Protein AF-A0A2G9T5P7-F1 (afdb_monomer)

Organism: Teladorsagia circumcincta (NCBI:txid45464)

Secondary structure (DSSP, 8-state):
-HHHHHHHHHHSS-TTT--SEEEEESEETTTTSEEPPTTHHHHHHHHHHTTT-EEEEE-TTTTTTTTSS-SSTT-

Radius of gyration: 13.19 Å; Cα contacts (8 Å, |Δi|>4): 101; chains: 1; bounding box: 23×23×36 Å

Foldseek 3Di:
DQVVLLVCQVPVDDQVQTDQEDEDELQDDVVPRHHDDPCSLVVSQVSRVVSVHHYHYDQVPPACCNVVPDRGSND

InterPro domains:
  IPR005814 Aminotransferase class-III [PF00202] (20-71)
  IPR015421 Pyridoxal phosphate-dependent transferase, major domain [G3DSA:3.40.640.10] (2-71)
  IPR015424 Pyridoxal phosphate-dependent transferase [SSF53383] (17-72)

Nearest PDB structures (foldseek):
  6tor-assembly1_A  TM=8.053E-01  e=2.660E-04  Homo sapiens
  6tor-assembly1_B  TM=8.053E-01  e=2.660E-04  Homo sapiens
  8cpl-assembly1_C  TM=9.061E-01  e=8.994E-03  Escherichia coli
  5jch-assembly2_B  TM=5.197E-01  e=3.797E+00  Gallus gallus
  5jch-assembly1_A  TM=5.198E-01  e=3.797E+00  Gallus gallus

Structure (mmCIF, N/CA/C/O backbone):
data_AF-A0A2G9T5P7-F1
#
_entry.id   AF-A0A2G9T5P7-F1
#
loop_
_atom_site.group_PDB
_atom_site.id
_atom_site.type_symbol
_atom_site.label_atom_id
_atom_site.label_alt_id
_atom_site.label_comp_id
_atom_site.label_asym_id
_atom_site.label_entity_id
_atom_site.label_seq_id
_atom_site.pdbx_PDB_ins_code
_atom_site.Cartn_x
_atom_site.Cartn_y
_atom_site.Cartn_z
_atom_site.occupancy
_atom_site.B_iso_or_equiv
_atom_site.auth_seq_id
_atom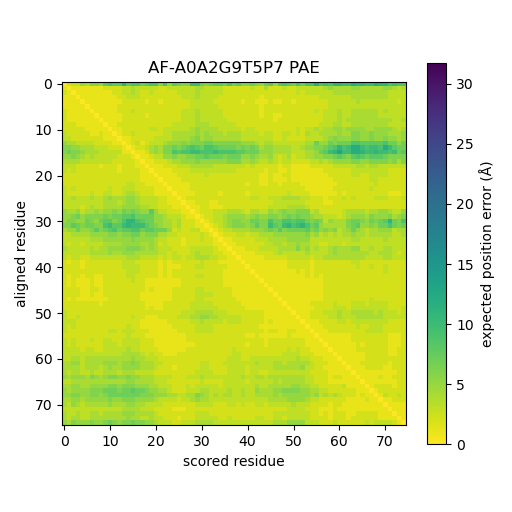_site.auth_comp_id
_atom_site.auth_asym_id
_atom_site.auth_atom_id
_atom_site.pdbx_PDB_model_num
ATOM 1 N N . TYR A 1 1 ? -1.893 11.864 -5.256 1.00 84.25 1 TYR A N 1
ATOM 2 C CA . TYR A 1 1 ? -1.315 10.610 -4.734 1.00 84.25 1 TYR A CA 1
ATOM 3 C C . TYR A 1 1 ? -1.456 9.458 -5.721 1.00 84.25 1 TYR A C 1
ATOM 5 O O . TYR A 1 1 ? -0.460 9.128 -6.342 1.00 84.25 1 TYR A O 1
ATOM 13 N N . MET A 1 2 ? -2.653 8.900 -5.964 1.00 94.19 2 MET A N 1
ATOM 14 C CA . MET A 1 2 ? -2.780 7.688 -6.804 1.00 94.19 2 MET A CA 1
ATOM 15 C C . MET A 1 2 ? -2.262 7.847 -8.244 1.00 94.19 2 MET A C 1
ATOM 17 O O . MET A 1 2 ? -1.502 7.004 -8.694 1.00 94.19 2 MET A O 1
ATOM 21 N N . ARG A 1 3 ? -2.601 8.939 -8.950 1.00 95.38 3 ARG A N 1
ATOM 22 C CA . ARG A 1 3 ? -2.120 9.163 -10.330 1.00 95.38 3 ARG A CA 1
ATOM 23 C C . ARG A 1 3 ? -0.592 9.124 -10.425 1.00 95.38 3 ARG A C 1
ATOM 25 O O . ARG A 1 3 ? -0.050 8.429 -11.268 1.00 95.38 3 ARG A O 1
ATOM 32 N N . GLN A 1 4 ? 0.079 9.835 -9.522 1.00 95.38 4 GLN A N 1
ATOM 33 C CA . GLN A 1 4 ? 1.538 9.868 -9.461 1.00 95.38 4 GLN A CA 1
ATOM 34 C C . GLN A 1 4 ? 2.114 8.484 -9.144 1.00 95.38 4 GLN A C 1
ATOM 36 O O . GLN A 1 4 ? 3.079 8.068 -9.767 1.00 95.38 4 GLN A O 1
ATOM 41 N N . PHE A 1 5 ? 1.493 7.743 -8.223 1.00 96.06 5 PHE A N 1
ATOM 42 C CA . PHE A 1 5 ? 1.898 6.374 -7.912 1.00 96.06 5 PHE A CA 1
ATOM 43 C C . PHE A 1 5 ? 1.807 5.455 -9.144 1.00 96.06 5 PHE A C 1
ATOM 45 O O . PHE A 1 5 ? 2.726 4.692 -9.425 1.00 96.06 5 PHE A O 1
ATOM 52 N N . GLU A 1 6 ? 0.729 5.559 -9.925 1.00 95.19 6 GLU A N 1
ATOM 53 C CA . GLU A 1 6 ? 0.571 4.801 -11.173 1.00 95.19 6 GLU A CA 1
ATOM 54 C C . GLU A 1 6 ? 1.571 5.220 -12.257 1.00 95.19 6 GLU A C 1
ATOM 56 O O . GLU A 1 6 ? 2.030 4.369 -13.021 1.00 95.19 6 GLU A O 1
ATOM 61 N N . GLU A 1 7 ? 1.906 6.510 -12.336 1.00 96.06 7 GLU A N 1
ATOM 62 C CA . GLU A 1 7 ? 2.940 7.036 -13.234 1.00 96.06 7 GLU A CA 1
ATOM 63 C C . GLU A 1 7 ? 4.321 6.483 -12.865 1.00 96.06 7 GLU A C 1
ATOM 65 O O . GLU A 1 7 ? 4.981 5.925 -13.738 1.00 96.06 7 GLU A O 1
ATOM 70 N N . THR A 1 8 ? 4.702 6.517 -11.584 1.00 95.50 8 THR A N 1
ATOM 71 C CA . THR A 1 8 ? 5.929 5.886 -11.066 1.00 95.50 8 THR A CA 1
ATOM 72 C C . THR A 1 8 ? 5.972 4.405 -11.416 1.00 95.50 8 THR A C 1
ATOM 74 O O . THR A 1 8 ? 6.933 3.932 -12.016 1.00 95.50 8 THR A O 1
ATOM 77 N N . LEU A 1 9 ? 4.891 3.663 -11.145 1.00 94.69 9 LEU A N 1
ATOM 78 C CA . LEU A 1 9 ? 4.831 2.256 -11.531 1.00 94.69 9 LEU A CA 1
ATOM 79 C C . LEU A 1 9 ? 5.036 2.070 -13.037 1.00 94.69 9 LEU A C 1
ATOM 81 O O . LEU A 1 9 ? 5.708 1.128 -13.448 1.00 94.69 9 LEU A O 1
ATOM 85 N N . ARG A 1 10 ? 4.455 2.942 -13.871 1.00 94.00 10 ARG A N 1
ATOM 86 C CA . ARG A 1 10 ? 4.529 2.851 -15.335 1.00 94.00 10 ARG A CA 1
ATOM 87 C C . ARG A 1 10 ? 5.905 3.170 -15.896 1.00 94.00 10 ARG A C 1
ATOM 89 O O . ARG A 1 10 ? 6.281 2.512 -16.862 1.00 94.00 10 ARG A O 1
ATOM 96 N N . HIS A 1 11 ? 6.594 4.156 -15.343 1.00 95.81 11 HIS A N 1
ATOM 97 C CA . HIS A 1 11 ? 7.768 4.741 -15.982 1.00 95.81 11 HIS A CA 1
ATOM 98 C C . HIS A 1 11 ? 9.089 4.368 -15.308 1.00 95.81 11 HIS A C 1
ATOM 100 O O . HIS A 1 11 ? 10.110 4.356 -15.991 1.00 95.81 11 HIS A O 1
ATOM 106 N N . ASP A 1 12 ? 9.065 3.971 -14.035 1.00 95.81 12 ASP A N 1
ATOM 107 C CA . ASP A 1 12 ? 10.295 3.774 -13.258 1.00 95.81 12 ASP A CA 1
ATOM 108 C C . ASP A 1 12 ? 10.708 2.292 -13.158 1.00 95.81 12 ASP A C 1
ATOM 110 O O . ASP A 1 12 ? 11.762 1.975 -12.611 1.00 95.81 12 ASP A O 1
ATOM 114 N N . PHE A 1 13 ? 9.909 1.370 -13.715 1.00 94.69 13 PHE A N 1
ATOM 115 C CA . PHE A 1 13 ? 10.172 -0.074 -13.681 1.00 94.69 13 PHE A CA 1
ATOM 116 C C . PHE A 1 13 ? 10.154 -0.708 -15.079 1.00 94.69 13 PHE A C 1
ATOM 118 O O . PHE A 1 13 ? 9.310 -0.344 -15.905 1.00 94.69 13 PHE A O 1
ATOM 125 N N . PRO A 1 14 ? 11.009 -1.717 -15.347 1.00 92.75 14 PRO A N 1
ATOM 126 C CA . PRO A 1 14 ? 10.956 -2.462 -16.599 1.00 92.75 14 PRO A CA 1
ATOM 127 C C . PRO A 1 14 ? 9.599 -3.145 -16.780 1.00 92.75 14 PRO A C 1
ATOM 129 O O . PRO A 1 14 ? 9.120 -3.840 -15.884 1.00 92.75 14 PRO A O 1
ATOM 132 N N . ALA A 1 15 ? 9.006 -3.018 -17.969 1.00 85.75 15 ALA A N 1
ATOM 133 C CA . ALA A 1 15 ? 7.710 -3.629 -18.272 1.00 85.75 15 ALA A CA 1
ATOM 134 C C . ALA A 1 15 ? 7.716 -5.166 -18.142 1.00 85.75 15 ALA A C 1
ATOM 136 O O . ALA A 1 15 ? 6.679 -5.753 -17.855 1.00 85.75 15 ALA A O 1
ATOM 137 N N . ALA A 1 16 ? 8.876 -5.805 -18.337 1.00 89.56 16 ALA A N 1
ATOM 138 C CA . ALA A 1 16 ? 9.025 -7.257 -18.274 1.00 89.56 16 ALA A CA 1
ATOM 139 C C . ALA A 1 16 ? 9.043 -7.823 -16.844 1.00 89.56 16 ALA A C 1
ATOM 141 O O . ALA A 1 16 ? 8.651 -8.969 -16.650 1.00 89.56 16 ALA A O 1
ATOM 142 N N . THR A 1 17 ? 9.514 -7.052 -15.857 1.00 91.19 17 THR A N 1
ATOM 143 C CA . THR A 1 17 ? 9.751 -7.558 -14.491 1.00 91.19 17 THR A CA 1
ATOM 144 C C . THR A 1 17 ? 8.959 -6.823 -13.417 1.00 91.19 17 THR A C 1
ATOM 146 O O . THR A 1 17 ? 8.689 -7.410 -12.377 1.00 91.19 17 THR A O 1
ATOM 149 N N . GLY A 1 18 ? 8.582 -5.561 -13.645 1.00 94.56 18 GLY A N 1
ATOM 150 C CA . GLY A 1 18 ? 7.873 -4.755 -12.654 1.00 94.56 18 GLY A CA 1
ATOM 151 C C . GLY A 1 18 ? 8.700 -4.441 -11.393 1.00 94.56 18 GLY A C 1
ATOM 152 O O . GLY A 1 18 ? 9.918 -4.645 -11.374 1.00 94.56 18 GLY A O 1
ATOM 153 N N . PRO A 1 19 ? 8.055 -3.881 -10.352 1.00 96.50 19 PRO A N 1
ATOM 154 C CA . PRO A 1 19 ? 8.663 -3.666 -9.042 1.00 96.50 19 PRO A CA 1
ATOM 155 C C . PRO A 1 19 ? 8.737 -4.968 -8.234 1.00 96.50 19 PRO A C 1
ATOM 157 O O . PRO A 1 19 ? 7.867 -5.825 -8.350 1.00 96.50 19 PRO A O 1
ATOM 160 N N . ALA A 1 20 ? 9.711 -5.074 -7.326 1.00 96.50 20 ALA A N 1
ATOM 161 C CA . ALA A 1 20 ? 9.765 -6.188 -6.375 1.00 96.50 20 ALA A CA 1
ATOM 162 C C . ALA A 1 20 ? 8.650 -6.100 -5.317 1.00 96.50 20 ALA A C 1
ATOM 164 O O . ALA A 1 20 ? 7.964 -7.082 -5.041 1.00 96.50 20 ALA A O 1
ATOM 165 N N . ALA A 1 21 ? 8.459 -4.919 -4.725 1.00 97.44 21 ALA A N 1
ATOM 166 C CA . ALA A 1 21 ? 7.429 -4.676 -3.725 1.00 97.44 21 ALA A CA 1
ATOM 167 C C . ALA A 1 21 ? 7.110 -3.183 -3.579 1.00 97.44 21 ALA A C 1
ATOM 169 O O . ALA A 1 21 ? 7.899 -2.325 -3.979 1.00 97.44 21 ALA A O 1
ATOM 170 N N . VAL A 1 22 ? 5.979 -2.889 -2.942 1.00 97.31 22 VAL A N 1
ATOM 171 C CA . VAL A 1 22 ? 5.705 -1.607 -2.288 1.00 97.31 22 VAL A CA 1
ATOM 172 C C . VAL A 1 22 ? 5.714 -1.806 -0.780 1.00 97.31 22 VAL A C 1
ATOM 174 O O . VAL A 1 22 ? 5.165 -2.787 -0.284 1.00 97.31 22 VAL A O 1
ATOM 177 N N . LEU A 1 23 ? 6.317 -0.860 -0.067 1.00 97.38 23 LEU A N 1
ATOM 178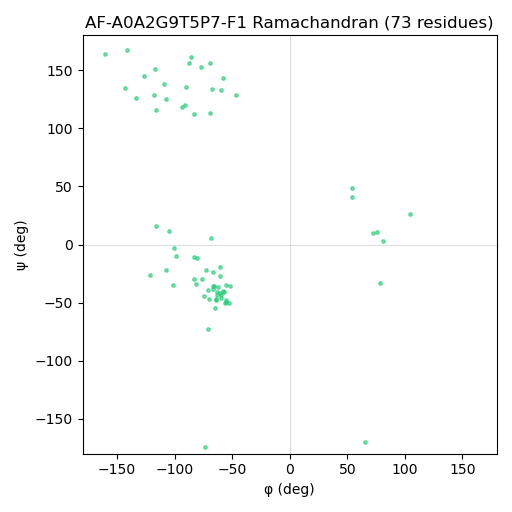 C CA . LEU A 1 23 ? 6.279 -0.772 1.387 1.00 97.38 23 LEU A CA 1
ATOM 179 C C . LEU A 1 23 ? 5.593 0.536 1.769 1.00 97.38 23 LEU A C 1
ATOM 181 O O . LEU A 1 23 ? 5.964 1.594 1.258 1.00 97.38 23 LEU A O 1
ATOM 185 N N . ALA A 1 24 ? 4.588 0.462 2.635 1.00 95.88 24 ALA A N 1
ATOM 186 C CA . ALA A 1 24 ? 3.887 1.638 3.132 1.00 95.88 24 ALA A CA 1
ATOM 187 C C . ALA A 1 24 ? 3.509 1.466 4.604 1.00 95.88 24 ALA A C 1
ATOM 189 O O . ALA A 1 24 ? 2.960 0.435 4.981 1.00 95.88 24 ALA A O 1
ATOM 190 N N . GLU A 1 25 ? 3.753 2.496 5.413 1.00 96.69 25 GLU A N 1
ATOM 191 C CA . GLU A 1 25 ? 3.119 2.639 6.726 1.00 96.69 25 GLU A CA 1
ATOM 192 C C . GLU A 1 25 ? 1.619 2.887 6.530 1.00 96.69 25 GLU A C 1
ATOM 194 O O . GLU A 1 25 ? 1.243 3.739 5.722 1.00 96.69 25 GLU A O 1
ATOM 199 N N . SER A 1 26 ? 0.751 2.203 7.275 1.00 94.50 26 SER A N 1
ATOM 200 C CA . SER A 1 26 ? -0.704 2.405 7.143 1.00 94.50 26 SER A CA 1
ATOM 201 C C . SER A 1 26 ? -1.147 3.831 7.487 1.00 94.50 26 SER A C 1
ATOM 203 O O . SER A 1 26 ? -2.016 4.416 6.832 1.00 94.50 26 SER A O 1
ATOM 205 N N . ILE A 1 27 ? -0.489 4.417 8.487 1.00 94.00 27 ILE A N 1
ATOM 206 C CA . ILE A 1 27 ? -0.493 5.846 8.799 1.00 94.00 27 ILE A CA 1
ATOM 207 C C . ILE A 1 27 ? 0.964 6.226 9.025 1.00 94.00 27 ILE A C 1
ATOM 209 O O . ILE A 1 27 ? 1.635 5.599 9.842 1.00 94.00 27 ILE A O 1
ATOM 213 N N . GLN A 1 28 ? 1.457 7.245 8.322 1.00 94.25 28 GLN A N 1
ATOM 214 C CA . GLN A 1 28 ? 2.866 7.627 8.414 1.00 94.25 28 GLN A CA 1
ATOM 215 C C . GLN A 1 28 ? 3.155 8.223 9.792 1.00 94.25 28 GLN A C 1
ATOM 217 O O . GLN A 1 28 ? 2.656 9.308 10.099 1.00 94.25 28 GLN A O 1
ATOM 222 N N . GLY A 1 29 ? 3.965 7.546 10.609 1.00 91.25 29 GLY A N 1
ATOM 223 C CA . GLY A 1 29 ? 4.261 7.974 11.976 1.00 91.25 29 GLY A CA 1
ATOM 224 C C . GLY A 1 29 ? 5.143 9.222 11.994 1.00 91.25 29 GLY A C 1
ATOM 225 O O . GLY A 1 29 ? 4.673 10.332 12.257 1.00 91.25 29 GLY A O 1
ATOM 226 N N . VAL A 1 30 ? 6.424 9.052 11.648 1.00 91.44 30 VAL A N 1
ATOM 227 C CA . VAL A 1 30 ? 7.424 10.145 11.624 1.00 91.44 30 VAL A CA 1
ATOM 228 C C . VAL A 1 30 ? 7.112 11.178 10.535 1.00 91.44 30 VAL A C 1
ATOM 230 O O . VAL A 1 30 ? 7.458 12.347 10.673 1.00 91.44 30 VAL A O 1
ATOM 233 N N . GLY A 1 31 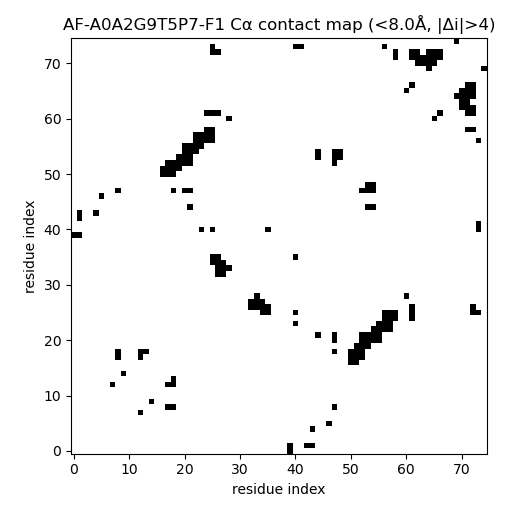? 6.377 10.778 9.494 1.00 83.81 31 GLY A N 1
ATOM 234 C CA . GLY A 1 31 ? 5.874 11.666 8.441 1.00 83.81 31 GLY A CA 1
ATOM 235 C C . GLY A 1 31 ? 4.799 12.667 8.889 1.00 83.81 31 GLY A C 1
ATOM 236 O O . GLY A 1 31 ? 4.249 13.367 8.044 1.00 83.81 31 GLY A O 1
ATOM 237 N N . GLY A 1 32 ? 4.489 12.740 10.189 1.00 90.81 32 GLY A N 1
ATOM 238 C CA . GLY A 1 32 ? 3.556 13.712 10.762 1.00 90.81 32 GLY A CA 1
ATOM 239 C C . GLY A 1 32 ? 2.193 13.135 11.139 1.00 90.81 32 GLY A C 1
ATOM 240 O O . GLY A 1 32 ? 1.218 13.876 11.154 1.00 90.81 32 GLY A O 1
ATOM 241 N N . THR A 1 33 ? 2.105 11.832 11.439 1.00 91.00 33 THR A N 1
ATOM 242 C CA . THR A 1 33 ? 0.825 11.135 11.697 1.00 91.00 33 THR A CA 1
ATOM 243 C C . THR A 1 33 ? -0.161 11.335 10.540 1.00 91.00 33 THR A C 1
ATOM 245 O O . THR A 1 33 ? -1.316 11.723 10.712 1.00 91.00 33 THR A O 1
ATOM 248 N N . MET A 1 34 ? 0.333 11.118 9.320 1.00 92.06 34 MET A N 1
ATOM 249 C CA . MET A 1 34 ? -0.401 11.410 8.092 1.00 92.06 34 MET A CA 1
ATOM 250 C C . MET A 1 34 ? -1.149 10.175 7.599 1.00 92.06 34 MET A C 1
ATOM 252 O O . MET A 1 34 ? -0.547 9.157 7.255 1.00 92.06 34 MET A O 1
ATOM 256 N N . GLN A 1 35 ? -2.475 10.282 7.532 1.00 91.75 35 GLN A N 1
ATOM 257 C CA . GLN A 1 35 ? -3.337 9.247 6.971 1.00 91.75 35 GLN A CA 1
ATOM 258 C C . GLN A 1 35 ? -3.551 9.474 5.472 1.00 91.75 35 GLN A C 1
ATOM 260 O O . GLN A 1 35 ? -3.851 10.584 5.023 1.00 91.75 35 GLN A O 1
ATOM 265 N N . PHE A 1 36 ? -3.449 8.405 4.683 1.00 92.31 36 PHE A N 1
ATOM 266 C CA . PHE A 1 36 ? -3.766 8.474 3.262 1.00 92.31 36 PHE A CA 1
ATOM 267 C C . PHE A 1 36 ? -5.265 8.667 3.009 1.00 92.31 36 PHE A C 1
ATOM 269 O O . PHE A 1 36 ? -6.126 8.263 3.788 1.00 92.31 36 PHE A O 1
ATOM 276 N N . THR A 1 37 ? -5.598 9.222 1.842 1.00 92.44 37 THR A N 1
ATOM 277 C CA . TH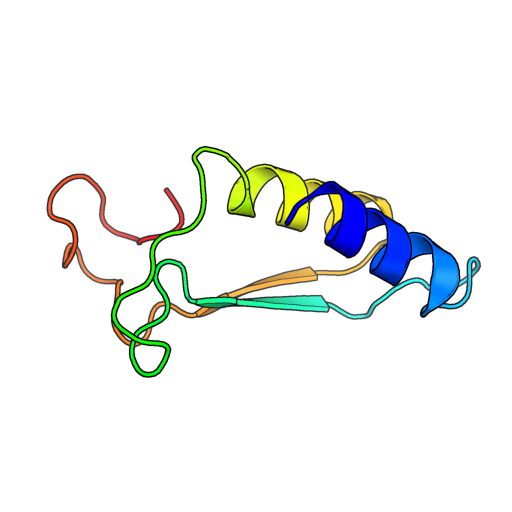R A 1 37 ? -6.991 9.291 1.384 1.00 92.44 37 THR A CA 1
ATOM 278 C C . THR A 1 37 ? -7.612 7.897 1.309 1.00 92.44 37 THR A C 1
ATOM 280 O O . THR A 1 37 ? -6.957 6.950 0.861 1.00 92.44 37 THR A O 1
ATOM 283 N N . LYS A 1 38 ? -8.898 7.783 1.661 1.00 91.25 38 LYS A N 1
ATOM 284 C CA . LYS A 1 38 ? -9.635 6.512 1.679 1.00 91.25 38 LYS A CA 1
ATOM 285 C C . LYS A 1 38 ? -9.406 5.684 0.405 1.00 91.25 38 LYS A C 1
ATOM 287 O O . LYS A 1 38 ? -9.551 6.169 -0.721 1.00 91.25 38 LYS A O 1
ATOM 292 N N . GLY A 1 39 ? -9.038 4.418 0.597 1.00 93.00 39 GLY A N 1
ATOM 293 C CA . GLY A 1 39 ? -8.806 3.458 -0.484 1.00 93.00 39 GLY A CA 1
ATOM 294 C C . GLY A 1 39 ? -7.527 3.682 -1.296 1.00 93.00 39 GLY A C 1
ATOM 295 O O . GLY A 1 39 ? -7.377 3.057 -2.343 1.00 93.00 39 GLY A O 1
ATOM 296 N N . PHE A 1 40 ? -6.621 4.571 -0.877 1.00 95.44 40 PHE A N 1
ATOM 297 C CA . PHE A 1 40 ? -5.308 4.702 -1.514 1.00 95.44 40 PHE A CA 1
ATOM 298 C C . PHE A 1 40 ? -4.467 3.433 -1.333 1.00 95.44 40 PHE A C 1
ATOM 300 O O . PHE A 1 40 ? -4.083 2.852 -2.339 1.00 95.44 40 PHE A O 1
ATOM 307 N N . LEU A 1 41 ? -4.258 2.968 -0.093 1.00 95.50 41 LEU A N 1
ATOM 308 C CA . LEU A 1 41 ? -3.434 1.782 0.199 1.00 95.50 41 LEU A CA 1
ATOM 309 C C . LEU A 1 41 ? -3.925 0.548 -0.558 1.00 95.50 41 LEU A C 1
ATOM 311 O O . LEU A 1 41 ? -3.164 -0.057 -1.304 1.00 95.50 41 LEU A O 1
ATOM 315 N N . LYS A 1 42 ? -5.229 0.258 -0.477 1.00 95.94 42 LYS A N 1
ATOM 316 C CA . LYS A 1 42 ? -5.855 -0.831 -1.237 1.00 95.94 42 LYS A CA 1
ATOM 317 C C . LYS A 1 42 ? -5.547 -0.746 -2.737 1.00 95.94 42 LYS A C 1
ATOM 319 O O . LYS A 1 42 ? -5.086 -1.719 -3.324 1.00 95.94 42 LYS A O 1
ATOM 324 N N . ARG A 1 43 ? -5.754 0.424 -3.354 1.00 96.94 43 ARG A N 1
ATOM 325 C CA . ARG A 1 43 ? -5.487 0.619 -4.789 1.00 96.94 43 ARG A CA 1
ATOM 326 C C . ARG A 1 43 ? -4.001 0.524 -5.129 1.00 96.94 43 ARG A C 1
ATOM 328 O O . ARG A 1 43 ? -3.664 -0.033 -6.169 1.00 96.94 43 ARG A O 1
ATOM 335 N N . ALA A 1 44 ? -3.124 1.046 -4.276 1.00 97.00 44 ALA A N 1
ATOM 336 C CA . ALA A 1 44 ? -1.680 0.975 -4.461 1.00 97.00 44 ALA A CA 1
ATOM 337 C C . ALA A 1 44 ? -1.188 -0.480 -4.414 1.00 97.00 44 ALA A C 1
ATOM 339 O O . ALA A 1 44 ? -0.476 -0.919 -5.318 1.00 97.00 44 ALA A O 1
ATOM 340 N N . PHE A 1 45 ? -1.642 -1.252 -3.424 1.00 97.31 45 PHE A N 1
ATOM 341 C CA . PHE A 1 45 ? -1.320 -2.673 -3.287 1.00 97.31 45 PHE A CA 1
ATOM 342 C C . PHE A 1 45 ? -1.858 -3.491 -4.467 1.00 97.31 45 PHE A C 1
ATOM 344 O O . PHE A 1 45 ? -1.126 -4.290 -5.045 1.00 97.31 45 PHE A O 1
ATOM 351 N N . GLU A 1 46 ? -3.097 -3.243 -4.904 1.00 97.56 46 GLU A N 1
ATOM 352 C CA . GLU A 1 46 ? -3.656 -3.869 -6.110 1.00 97.56 46 GLU A CA 1
ATOM 353 C C . GLU A 1 46 ? -2.854 -3.524 -7.377 1.00 97.56 46 GLU A C 1
ATOM 355 O O . GLU A 1 46 ? -2.625 -4.393 -8.220 1.00 97.56 46 GLU A O 1
ATOM 360 N N . ALA A 1 47 ? -2.417 -2.270 -7.532 1.00 96.62 47 ALA A N 1
ATOM 361 C CA . ALA A 1 47 ? -1.637 -1.834 -8.690 1.00 96.62 47 ALA A CA 1
ATOM 362 C C . ALA A 1 47 ? -0.249 -2.493 -8.750 1.00 96.62 47 ALA A C 1
ATOM 364 O O . ALA A 1 47 ? 0.226 -2.815 -9.841 1.00 96.62 47 ALA A O 1
ATOM 365 N N . VAL A 1 48 ? 0.375 -2.727 -7.594 1.00 97.38 48 VAL A N 1
ATOM 366 C CA . VAL A 1 48 ? 1.674 -3.408 -7.485 1.00 97.38 48 VAL A CA 1
ATOM 367 C C . VAL A 1 48 ? 1.531 -4.909 -7.716 1.00 97.38 48 VAL A C 1
ATOM 369 O O . VAL A 1 48 ? 2.274 -5.459 -8.530 1.00 97.38 48 VAL A O 1
ATOM 372 N N . HIS A 1 49 ? 0.515 -5.549 -7.125 1.00 96.44 49 HIS A N 1
ATOM 373 C CA . HIS A 1 49 ? 0.214 -6.963 -7.377 1.00 96.44 49 HIS A CA 1
ATOM 374 C C . HIS A 1 49 ? -0.062 -7.245 -8.858 1.00 96.44 49 HIS A C 1
ATOM 376 O O . HIS A 1 49 ? 0.431 -8.232 -9.401 1.00 96.44 49 HIS A O 1
ATOM 382 N N . LYS A 1 50 ? -0.776 -6.350 -9.558 1.00 95.44 50 LYS A N 1
ATOM 383 C CA . LYS A 1 50 ? -1.002 -6.461 -11.015 1.00 95.44 50 LYS A CA 1
ATOM 384 C C . LYS A 1 50 ? 0.289 -6.451 -11.841 1.00 95.44 50 LYS A C 1
ATOM 386 O O . LYS A 1 50 ? 0.261 -6.862 -12.996 1.00 95.44 50 LYS A O 1
ATOM 391 N N . ARG A 1 51 ? 1.398 -5.972 -11.273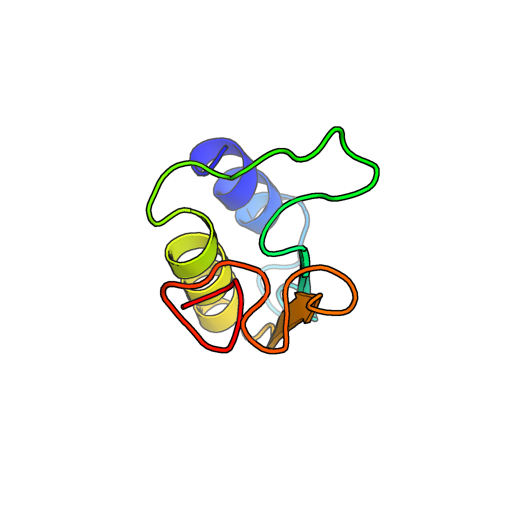 1.00 95.19 51 ARG A N 1
ATOM 392 C CA . ARG A 1 51 ? 2.729 -5.942 -11.898 1.00 95.19 51 ARG A CA 1
ATOM 393 C C . ARG A 1 51 ? 3.680 -7.006 -11.344 1.00 95.19 51 ARG A C 1
ATOM 395 O O . ARG A 1 51 ? 4.867 -6.938 -11.632 1.00 95.19 51 ARG A O 1
ATOM 402 N N . GLY A 1 52 ? 3.172 -7.963 -10.565 1.00 94.62 52 GLY A N 1
ATOM 403 C CA . GLY A 1 52 ? 3.958 -9.062 -9.998 1.00 94.62 52 GLY A CA 1
ATOM 404 C C . GLY A 1 52 ? 4.749 -8.712 -8.735 1.00 94.62 52 GLY A C 1
ATOM 405 O O . GLY A 1 52 ? 5.454 -9.576 -8.222 1.00 94.62 52 GLY A O 1
ATOM 406 N N . GLY A 1 53 ? 4.628 -7.485 -8.219 1.00 96.44 53 GLY A N 1
ATOM 407 C CA . GLY A 1 53 ? 5.279 -7.076 -6.975 1.00 96.44 53 GLY A CA 1
ATOM 408 C C . GLY A 1 53 ? 4.459 -7.430 -5.733 1.00 96.44 53 GLY A C 1
ATOM 409 O O . GLY A 1 53 ? 3.247 -7.627 -5.815 1.00 96.44 53 GLY A O 1
ATOM 410 N N . LEU A 1 54 ? 5.111 -7.461 -4.571 1.00 97.75 54 LEU A N 1
ATOM 411 C CA . LEU A 1 54 ? 4.473 -7.687 -3.269 1.00 97.75 54 LEU A CA 1
ATOM 412 C C . LEU A 1 54 ? 3.972 -6.386 -2.624 1.00 97.75 54 LEU A C 1
ATOM 414 O O . LEU A 1 54 ? 4.498 -5.304 -2.879 1.00 97.75 54 LEU A O 1
ATOM 418 N N . ALA A 1 55 ? 2.990 -6.495 -1.733 1.00 97.44 55 ALA A N 1
ATOM 419 C CA . ALA A 1 55 ? 2.582 -5.409 -0.846 1.00 97.44 55 ALA A CA 1
ATOM 420 C C . ALA A 1 55 ? 3.039 -5.690 0.592 1.00 97.44 55 ALA A C 1
ATOM 422 O O . ALA A 1 55 ? 2.713 -6.734 1.155 1.00 97.44 55 ALA A O 1
ATOM 423 N N . ILE A 1 56 ? 3.780 -4.751 1.180 1.00 98.19 56 ILE A N 1
ATOM 424 C CA . ILE A 1 56 ? 4.261 -4.797 2.562 1.00 98.19 56 ILE A CA 1
ATOM 425 C C . ILE A 1 56 ? 3.615 -3.635 3.318 1.00 98.19 56 ILE A C 1
ATOM 427 O O . ILE A 1 56 ? 3.871 -2.469 3.011 1.00 98.19 56 ILE A O 1
ATOM 431 N N . SER A 1 57 ? 2.780 -3.957 4.304 1.00 97.00 57 SER A N 1
ATOM 432 C CA . SER A 1 57 ? 2.251 -2.969 5.245 1.00 97.00 57 SER A CA 1
ATOM 433 C C . SER A 1 57 ? 3.178 -2.877 6.452 1.00 97.00 57 SER A C 1
ATOM 435 O O . SER A 1 57 ? 3.389 -3.883 7.134 1.00 97.00 57 SER A O 1
ATOM 437 N N . ASP A 1 58 ? 3.744 -1.699 6.707 1.00 97.50 58 ASP A N 1
ATOM 438 C CA . ASP A 1 58 ? 4.494 -1.433 7.932 1.00 97.50 58 ASP A CA 1
ATOM 439 C C . ASP A 1 58 ? 3.515 -1.051 9.049 1.00 97.50 58 ASP A C 1
ATOM 441 O O . ASP A 1 58 ? 2.851 -0.014 9.006 1.00 97.50 58 ASP A O 1
ATOM 445 N N . GLU A 1 59 ? 3.416 -1.939 10.037 1.00 97.31 59 GLU A N 1
ATOM 446 C CA . GLU A 1 59 ? 2.491 -1.847 11.166 1.00 97.31 59 GLU A CA 1
ATOM 447 C C . GLU A 1 59 ? 3.216 -1.707 12.510 1.00 97.31 59 GLU A C 1
ATOM 449 O O . GLU A 1 59 ? 2.598 -1.896 13.560 1.00 97.31 59 GLU A O 1
ATOM 454 N N . VAL A 1 60 ? 4.514 -1.369 12.508 1.00 96.88 60 VAL A N 1
ATOM 455 C CA . VAL A 1 60 ? 5.300 -1.240 13.750 1.00 96.88 60 VAL A CA 1
ATOM 456 C C . VAL A 1 60 ? 4.649 -0.247 14.720 1.00 96.88 60 VAL A C 1
ATOM 458 O O . VAL A 1 60 ? 4.668 -0.471 15.929 1.00 96.88 60 VAL A O 1
ATOM 461 N N . GLN A 1 61 ? 4.027 0.816 14.198 1.00 94.12 61 GLN A N 1
ATOM 462 C CA . GLN A 1 61 ? 3.361 1.845 15.007 1.00 94.12 61 GLN A CA 1
ATOM 463 C C . GLN A 1 61 ? 1.834 1.713 15.056 1.00 94.12 61 GLN A C 1
ATOM 465 O O . GLN A 1 61 ? 1.212 2.052 16.067 1.00 94.12 61 GLN A O 1
ATOM 470 N N . THR A 1 62 ? 1.218 1.265 13.961 1.00 95.19 62 THR A N 1
ATOM 471 C CA . THR A 1 62 ? -0.240 1.306 13.755 1.00 95.19 62 THR A CA 1
ATOM 472 C C . THR A 1 62 ? -0.952 -0.011 14.043 1.00 95.19 62 THR A C 1
ATOM 474 O O . THR A 1 62 ? -2.182 -0.020 14.111 1.00 95.19 62 THR A O 1
ATOM 477 N N . GLY A 1 63 ? -0.208 -1.100 14.243 1.00 96.06 63 GLY A N 1
ATOM 478 C CA . GLY A 1 63 ? -0.775 -2.417 14.497 1.00 96.06 63 GLY A CA 1
ATOM 479 C C . GLY A 1 63 ? -1.372 -2.590 15.895 1.00 96.06 63 GLY A C 1
ATOM 480 O O . GLY A 1 63 ? -1.445 -1.664 16.709 1.00 96.06 63 GLY A O 1
ATOM 481 N N . PHE A 1 64 ? -1.780 -3.827 16.181 1.00 97.44 64 PHE A N 1
ATOM 482 C CA . PHE A 1 64 ? -2.279 -4.270 17.488 1.00 97.44 64 PHE A CA 1
ATOM 483 C C . PHE A 1 64 ? -3.434 -3.424 18.044 1.00 97.44 64 PHE A C 1
ATOM 485 O O . PHE A 1 64 ? -3.488 -3.117 19.235 1.00 97.44 64 PHE A O 1
ATOM 492 N N . GLY A 1 65 ? -4.372 -3.031 17.182 1.00 96.75 65 GLY A N 1
ATOM 493 C CA . GLY A 1 65 ? -5.574 -2.314 17.604 1.00 96.75 65 GLY A CA 1
ATOM 494 C C . GLY A 1 65 ? -5.354 -0.844 17.955 1.00 96.75 65 GLY A C 1
ATOM 495 O O . GLY A 1 65 ? -6.269 -0.215 18.488 1.00 96.75 65 GLY A O 1
ATOM 496 N N . ARG A 1 66 ? -4.183 -0.261 17.649 1.00 95.81 66 ARG A N 1
ATOM 497 C CA . ARG A 1 66 ? -3.875 1.154 17.936 1.00 95.81 66 ARG A CA 1
ATOM 498 C C . ARG A 1 66 ? -4.948 2.112 17.412 1.00 95.81 66 ARG A C 1
ATOM 500 O O . ARG A 1 66 ? -5.212 3.125 18.056 1.00 95.81 66 ARG A O 1
ATOM 507 N N . LEU A 1 67 ? -5.549 1.798 16.263 1.00 92.94 67 LEU A N 1
ATOM 508 C CA . LEU A 1 67 ? -6.570 2.633 15.620 1.00 92.94 67 LEU A CA 1
ATOM 509 C C . LEU A 1 67 ? -7.988 2.418 16.180 1.00 92.94 67 LEU A C 1
ATOM 511 O O . LEU A 1 67 ? -8.893 3.187 15.866 1.00 92.94 67 LEU A O 1
ATOM 515 N N . GLY A 1 68 ? -8.197 1.386 17.000 1.00 95.75 68 GLY A N 1
ATOM 516 C CA . GLY A 1 68 ? -9.456 1.080 17.685 1.00 95.75 68 GLY A CA 1
ATOM 517 C C . GLY A 1 68 ? -10.538 0.411 16.829 1.00 95.75 68 GLY A C 1
ATOM 518 O O . GLY A 1 68 ? -11.286 -0.409 17.350 1.00 95.75 68 GLY A O 1
ATOM 519 N N . SER A 1 69 ? -10.630 0.724 15.535 1.00 94.75 69 SER A N 1
ATOM 520 C CA . SER A 1 69 ? -11.641 0.145 14.633 1.00 94.75 69 SER A CA 1
ATOM 521 C C . SER A 1 69 ? -11.262 -1.225 14.063 1.00 94.75 69 SER A C 1
ATOM 523 O O . SER A 1 69 ? -12.152 -2.030 13.797 1.00 94.75 69 SER A O 1
ATOM 525 N N . HIS A 1 70 ? -9.967 -1.494 13.900 1.00 94.81 70 HIS A N 1
ATOM 526 C CA . HIS A 1 70 ? -9.420 -2.729 13.331 1.00 94.81 70 HIS A CA 1
ATOM 527 C C . HIS A 1 70 ? -8.154 -3.147 14.078 1.00 94.81 70 HIS A C 1
ATOM 529 O O . HIS A 1 70 ? -7.613 -2.370 14.871 1.00 94.81 70 HIS A O 1
ATOM 535 N N . PHE A 1 71 ? -7.686 -4.375 13.841 1.00 96.31 71 PHE A N 1
ATOM 536 C CA . PHE A 1 71 ? -6.493 -4.893 14.507 1.00 96.31 71 PHE A CA 1
ATOM 537 C C . PHE A 1 71 ? -5.205 -4.411 13.822 1.00 96.31 71 PHE A C 1
ATOM 539 O O . PHE A 1 71 ? -4.224 -4.124 14.512 1.00 96.31 71 PHE A O 1
ATOM 546 N N . TRP A 1 72 ? -5.227 -4.251 12.499 1.00 96.38 72 TRP A N 1
ATOM 547 C CA . TRP A 1 72 ? -4.145 -3.709 11.678 1.00 96.38 72 TRP A CA 1
ATOM 548 C C . TRP A 1 72 ? -4.571 -2.418 10.976 1.00 96.38 72 TRP A C 1
ATOM 550 O O . TRP A 1 72 ? -5.745 -2.213 10.678 1.00 96.38 72 TRP A O 1
ATOM 560 N N . GLY A 1 73 ? -3.617 -1.527 10.704 1.00 92.75 73 GLY A N 1
ATOM 561 C CA . GLY A 1 73 ? -3.903 -0.221 10.119 1.00 92.75 73 GLY A CA 1
ATOM 562 C C . GLY A 1 73 ? -4.305 -0.236 8.642 1.00 92.75 73 GLY A C 1
ATOM 563 O O . GLY A 1 73 ? -4.917 0.728 8.183 1.00 92.75 73 GLY A O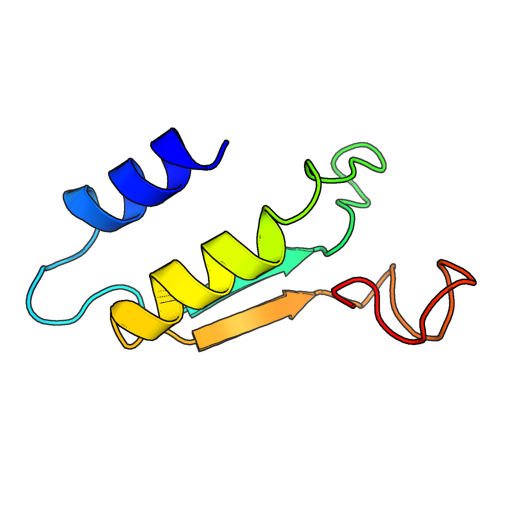 1
ATOM 564 N N . PHE A 1 74 ? -3.958 -1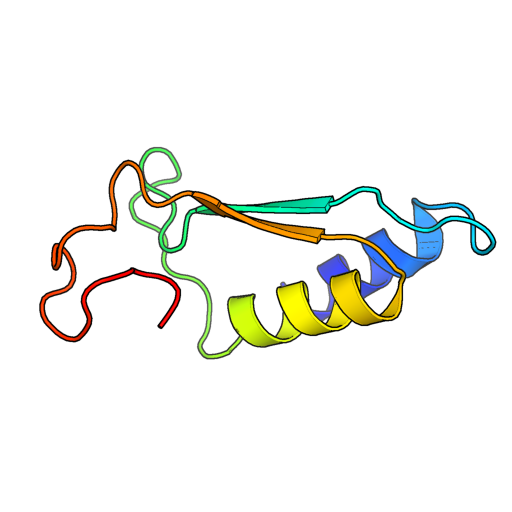.287 7.893 1.00 92.00 74 PHE A N 1
ATOM 565 C CA . PHE A 1 74 ? -4.283 -1.390 6.463 1.00 92.00 74 PHE A CA 1
ATOM 566 C C . PHE A 1 74 ? -5.725 -1.840 6.182 1.00 92.00 74 PHE A C 1
ATOM 568 O O . PHE A 1 74 ? -6.152 -1.798 5.022 1.00 92.00 74 PHE A O 1
ATOM 575 N N . GLU A 1 75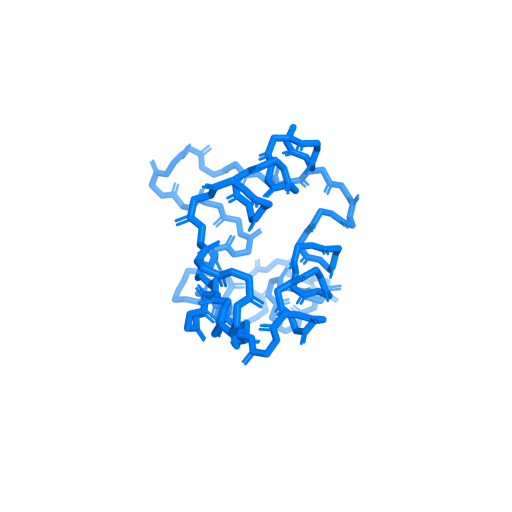 ? -6.432 -2.307 7.216 1.00 91.12 75 GLU A N 1
ATOM 576 C CA . GLU A 1 75 ? -7.832 -2.754 7.177 1.00 91.12 75 GLU A CA 1
ATOM 577 C C . GLU A 1 75 ? -8.804 -1.561 7.081 1.00 91.12 75 GLU A C 1
ATOM 579 O O . GLU A 1 75 ? -9.674 -1.594 6.175 1.00 91.12 75 GLU A O 1
#

pLDDT: mean 94.59, std 2.91, range [83.81, 98.19]

Sequence (75 aa):
YMRQFEETLRHDFPAATGPAAVLAESIQGVGGTMQFTKGFLKRAFEAVHKRGGLAISDEVQTGFGRLGSHFWGFE

Mean predicted aligned error: 2.87 Å

Solvent-accessible surface area (backbone atoms only — not comparable to full-atom values): 4516 Å² total; per-residue (Å²): 110,69,70,59,53,53,46,47,60,64,72,77,33,55,90,90,64,38,51,76,59,47,79,43,52,47,48,28,61,92,78,67,66,42,69,70,63,90,68,43,68,62,51,52,40,52,58,35,45,77,40,73,12,44,71,42,77,48,41,92,81,38,2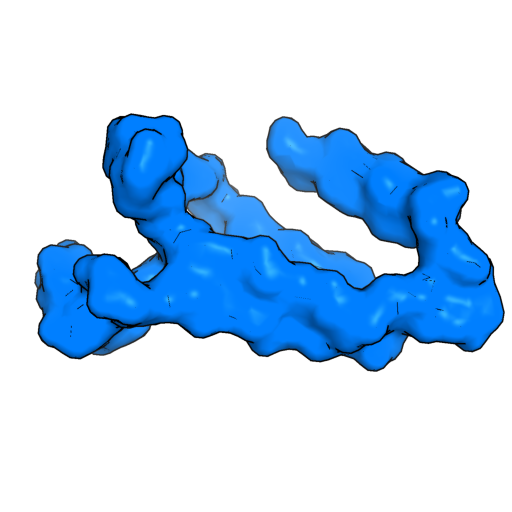6,87,34,67,76,70,84,43,54,46,52,82,114